Protein AF-U3TU18-F1 (afdb_monomer_lite)

Secondary structure (DSSP, 8-state):
-------STT---------EEEEETTEEEEE-TTSEEEEEE--TTSSEEEEEEEE-SSS---EEEEEETTT--S--SSS-HHHHEEETTEEP----TTSEEETTEEEE--HHHHHHHHHHHTT-S-EEE--

Foldseek 3Di:
DDDPPDPPPPPPPPPQDQWDWDDDVQWIWTAHPQQKIWIWGHDPVQAKIWIWIFHPDPPTQIKIKIFGGDDDPDDDPDWAPCAWKDFQNHDDHAPLVQWDGDRGMIMHRDPVSVVSVCVVHVPTDDIGTDD

pLDDT: mean 81.97, std 13.45, range [40.75, 97.31]

Structure (mmCIF, N/CA/C/O backbone):
data_AF-U3TU18-F1
#
_entry.id   AF-U3TU18-F1
#
loop_
_atom_site.group_PDB
_atom_site.id
_atom_site.type_symbol
_atom_site.label_atom_id
_atom_site.label_alt_id
_atom_site.label_comp_id
_atom_site.label_asym_id
_atom_site.label_entity_id
_atom_site.label_seq_id
_atom_site.pdbx_PDB_ins_code
_atom_site.Cartn_x
_atom_site.Cartn_y
_atom_site.Cartn_z
_atom_site.occupancy
_atom_site.B_iso_or_equiv
_atom_site.auth_seq_id
_atom_site.auth_comp_id
_atom_site.auth_asym_id
_atom_site.auth_atom_id
_atom_site.pdbx_PDB_model_num
ATOM 1 N N . MET A 1 1 ? 24.367 35.680 -52.261 1.00 40.75 1 MET A N 1
ATOM 2 C CA . MET A 1 1 ? 23.270 34.736 -51.958 1.00 40.75 1 MET A CA 1
ATOM 3 C C . MET A 1 1 ? 23.728 33.891 -50.780 1.00 40.75 1 MET A C 1
ATOM 5 O O . MET A 1 1 ? 24.573 33.027 -50.958 1.00 40.75 1 MET A O 1
ATOM 9 N N . LYS A 1 2 ? 23.340 34.273 -49.558 1.00 48.88 2 LYS A N 1
ATOM 10 C CA . LYS A 1 2 ? 23.881 33.720 -48.306 1.00 48.88 2 LYS A CA 1
ATOM 11 C C . LYS A 1 2 ? 22.812 32.825 -47.679 1.00 48.88 2 LYS A C 1
ATOM 13 O O . LYS A 1 2 ? 21.658 33.226 -47.591 1.00 48.88 2 LYS A O 1
ATOM 18 N N . SER A 1 3 ? 23.235 31.609 -47.360 1.00 56.09 3 SER A N 1
ATOM 19 C CA . SER A 1 3 ? 22.453 30.458 -46.913 1.00 56.09 3 SER A CA 1
ATOM 20 C C . SER A 1 3 ? 21.362 30.798 -45.885 1.00 56.09 3 SER A C 1
ATOM 22 O O . SER A 1 3 ? 21.662 31.235 -44.778 1.00 56.09 3 SER A O 1
ATOM 24 N N . LEU A 1 4 ? 20.105 30.554 -46.263 1.00 60.34 4 LEU A N 1
ATOM 25 C CA . LEU A 1 4 ? 18.915 30.517 -45.406 1.00 60.34 4 LEU A CA 1
ATOM 26 C C . LEU A 1 4 ? 18.418 29.062 -45.350 1.00 60.34 4 LEU A C 1
ATOM 28 O O . LEU A 1 4 ? 17.323 28.748 -45.798 1.00 60.34 4 LEU A O 1
ATOM 32 N N . LEU A 1 5 ? 19.257 28.135 -44.886 1.00 61.69 5 LEU A N 1
ATOM 33 C CA . LEU A 1 5 ? 18.904 26.712 -44.776 1.00 61.69 5 LEU A CA 1
ATOM 34 C C . LEU A 1 5 ? 19.478 26.106 -43.488 1.00 61.69 5 LEU A C 1
ATOM 36 O O . LEU A 1 5 ? 20.304 25.203 -43.529 1.00 61.69 5 LEU A O 1
ATOM 40 N N . LEU A 1 6 ? 19.060 26.616 -42.328 1.00 60.78 6 LEU A N 1
ATOM 41 C CA . LEU A 1 6 ? 19.384 26.022 -41.019 1.00 60.78 6 LEU A CA 1
ATOM 42 C C . LEU A 1 6 ? 18.174 25.996 -40.067 1.00 60.78 6 LEU A C 1
ATOM 44 O O . LEU A 1 6 ? 18.339 26.100 -38.857 1.00 60.78 6 LEU A O 1
ATOM 48 N N . LEU A 1 7 ? 16.950 25.857 -40.593 1.00 61.12 7 LEU A N 1
ATOM 49 C CA . LEU A 1 7 ? 15.737 25.830 -39.764 1.00 61.12 7 LEU A CA 1
ATOM 50 C C . LEU A 1 7 ? 14.853 24.560 -39.768 1.00 61.12 7 LEU A C 1
ATOM 52 O O . LEU A 1 7 ? 13.802 24.640 -39.139 1.00 61.12 7 LEU A O 1
ATOM 56 N N . PRO A 1 8 ? 15.183 23.386 -40.362 1.00 57.03 8 PRO A N 1
ATOM 57 C CA . PRO A 1 8 ? 14.280 22.238 -40.235 1.00 57.03 8 PRO A CA 1
ATOM 58 C C . PRO A 1 8 ? 14.575 21.332 -39.024 1.00 57.03 8 PRO A C 1
ATOM 60 O O . PRO A 1 8 ? 13.822 20.398 -38.784 1.00 57.03 8 PRO A O 1
ATOM 63 N N . PHE A 1 9 ? 15.629 21.576 -38.235 1.00 57.88 9 PHE A N 1
ATOM 64 C CA . PHE A 1 9 ? 16.042 20.648 -37.164 1.00 57.88 9 PHE A CA 1
ATOM 65 C C . PHE A 1 9 ? 15.351 20.839 -35.799 1.00 57.88 9 PHE A C 1
ATOM 67 O O . PHE A 1 9 ? 15.673 20.120 -34.859 1.00 57.88 9 PHE A O 1
ATOM 74 N N . LEU A 1 10 ? 14.400 21.771 -35.665 1.00 59.69 10 LEU A N 1
ATOM 75 C CA . LEU A 1 10 ? 13.772 22.089 -34.370 1.00 59.69 10 LEU A CA 1
ATOM 76 C C . LEU A 1 10 ? 12.426 21.393 -34.103 1.00 59.69 10 LEU A C 1
ATOM 78 O O . LEU A 1 10 ? 11.829 21.619 -33.056 1.00 59.69 10 LEU A O 1
ATOM 82 N N . LEU A 1 11 ? 11.956 20.512 -34.988 1.00 61.72 11 LEU A N 1
ATOM 83 C CA . LEU A 1 11 ? 10.728 19.737 -34.771 1.00 61.72 11 LEU A CA 1
ATOM 84 C C . LEU A 1 11 ? 11.054 18.314 -34.301 1.00 61.72 11 LEU A C 1
ATOM 86 O O . LEU A 1 11 ? 10.686 17.329 -34.936 1.00 61.72 11 LEU A O 1
ATOM 90 N N . ILE A 1 12 ? 11.751 18.195 -33.169 1.00 64.44 12 ILE A N 1
ATOM 91 C CA . ILE A 1 12 ? 11.739 16.940 -32.412 1.00 64.44 12 ILE A CA 1
ATOM 92 C C . ILE A 1 12 ? 10.392 16.912 -31.692 1.00 64.44 12 ILE A C 1
ATOM 94 O O . ILE A 1 12 ? 10.218 17.553 -30.659 1.00 64.44 12 ILE A O 1
ATOM 98 N N . ALA A 1 13 ? 9.411 16.227 -32.278 1.00 63.62 13 ALA A N 1
ATOM 99 C CA . ALA A 1 13 ? 8.142 15.971 -31.618 1.00 63.62 13 ALA A CA 1
ATOM 100 C C . ALA A 1 13 ? 8.410 15.120 -30.368 1.00 63.62 13 ALA A C 1
ATOM 102 O O . ALA A 1 13 ? 8.733 13.935 -30.462 1.00 63.62 13 ALA A O 1
ATOM 103 N N . SER A 1 14 ? 8.306 15.725 -29.189 1.00 62.09 14 SER A N 1
ATOM 104 C CA . SER A 1 14 ? 8.261 15.012 -27.919 1.00 62.09 14 SER A CA 1
ATOM 105 C C . SER A 1 14 ? 6.936 14.255 -27.851 1.00 62.09 14 SER A C 1
ATOM 107 O O . SER A 1 14 ? 5.916 14.786 -27.418 1.00 62.09 14 SER A O 1
ATOM 109 N N . VAL A 1 15 ? 6.935 13.007 -28.322 1.00 61.25 15 VAL A N 1
ATOM 110 C CA . VAL A 1 15 ? 5.799 12.099 -28.149 1.00 61.25 15 VAL A CA 1
ATOM 111 C C . VAL A 1 15 ? 5.732 11.746 -26.666 1.00 61.25 15 VAL A C 1
ATOM 113 O O . VAL A 1 15 ? 6.462 10.880 -26.184 1.00 61.25 15 VAL A O 1
ATOM 116 N N . GLN A 1 16 ? 4.899 12.462 -25.913 1.00 61.50 16 GLN A N 1
ATOM 117 C CA . GLN A 1 16 ? 4.560 12.052 -24.559 1.00 61.50 16 GLN A CA 1
ATOM 118 C C . GLN A 1 16 ? 3.630 10.847 -24.672 1.00 61.50 16 GLN A C 1
ATOM 120 O O . GLN A 1 16 ? 2.493 10.972 -25.118 1.00 61.50 16 GLN A O 1
ATOM 125 N N . ALA A 1 17 ? 4.133 9.666 -24.316 1.00 61.12 17 ALA A N 1
ATOM 126 C CA . ALA A 1 17 ? 3.271 8.515 -24.114 1.00 61.12 17 ALA A CA 1
ATOM 127 C C . ALA A 1 17 ? 2.391 8.807 -22.893 1.00 61.12 17 ALA A C 1
ATOM 129 O O . ALA A 1 17 ? 2.903 8.957 -21.781 1.00 61.12 17 ALA A O 1
ATOM 130 N N . GLU A 1 18 ? 1.084 8.930 -23.110 1.00 65.56 18 GLU A N 1
ATOM 131 C CA . GLU A 1 18 ? 0.120 8.998 -22.017 1.00 65.56 18 GLU A CA 1
ATOM 132 C C . GLU A 1 18 ? 0.204 7.677 -21.234 1.00 65.56 18 GLU A C 1
ATOM 134 O O . GLU A 1 18 ? 0.255 6.606 -21.854 1.00 65.56 18 GLU A O 1
ATOM 139 N N . PRO A 1 19 ? 0.334 7.716 -19.896 1.00 71.69 19 PRO A N 1
ATOM 140 C CA . PRO A 1 19 ? 0.480 6.496 -19.122 1.00 71.69 19 PRO A CA 1
ATOM 141 C C . PRO A 1 19 ? -0.748 5.608 -19.329 1.00 71.69 19 PRO A C 1
ATOM 143 O O . PRO A 1 19 ? -1.884 6.081 -19.323 1.00 71.69 19 PRO A O 1
ATOM 146 N N . LEU A 1 20 ? -0.523 4.304 -19.507 1.00 83.62 20 LEU A N 1
ATOM 147 C CA . LEU A 1 20 ? -1.627 3.364 -19.635 1.00 83.62 20 LEU A CA 1
ATOM 148 C C . LEU A 1 20 ? -2.319 3.268 -18.278 1.00 83.62 20 LEU A C 1
ATOM 150 O O . LEU A 1 20 ? -1.733 2.776 -17.312 1.00 83.62 20 LEU A O 1
ATOM 154 N N . GLN A 1 21 ? -3.558 3.743 -18.228 1.00 87.31 21 GLN A N 1
ATOM 155 C CA . GLN A 1 21 ? -4.369 3.788 -17.023 1.00 87.31 21 GLN A CA 1
ATOM 156 C C . GLN A 1 21 ? -5.567 2.852 -17.165 1.00 87.31 21 GLN A C 1
ATOM 158 O O . GLN A 1 21 ? -6.292 2.880 -18.163 1.00 87.31 21 GLN A O 1
ATOM 163 N N . LYS A 1 22 ? -5.789 2.008 -16.158 1.00 91.50 22 LYS A N 1
ATOM 164 C CA . LYS A 1 22 ? -6.911 1.071 -16.119 1.00 91.50 22 LYS A CA 1
ATOM 165 C C . LYS A 1 22 ? -7.492 1.003 -14.716 1.00 91.50 22 LYS A C 1
ATOM 167 O O . LYS A 1 22 ? -6.751 0.846 -13.752 1.00 91.50 22 LYS A O 1
ATOM 172 N N . SER A 1 23 ? -8.813 1.084 -14.617 1.00 92.25 23 SER A N 1
ATOM 173 C CA . SER A 1 23 ? -9.524 0.942 -13.346 1.00 92.25 23 SER A CA 1
ATOM 174 C C . SER A 1 23 ? -10.066 -0.475 -13.161 1.00 92.25 23 SER A C 1
ATOM 176 O O . SER A 1 23 ? -10.539 -1.090 -14.121 1.00 92.25 23 SER A O 1
ATOM 178 N N . PHE A 1 24 ? -10.024 -0.955 -11.922 1.00 89.56 24 PHE A N 1
ATOM 179 C CA . PHE A 1 24 ? -10.542 -2.239 -11.463 1.00 89.56 24 PHE A CA 1
ATOM 180 C C . PHE A 1 24 ? -11.273 -2.012 -10.142 1.00 89.56 24 PHE A C 1
ATOM 182 O O . PHE A 1 24 ? -10.620 -1.841 -9.121 1.00 89.56 24 PHE A O 1
ATOM 189 N N . SER A 1 25 ? -12.609 -2.005 -10.149 1.00 89.12 25 SER A N 1
ATOM 190 C CA . SER A 1 25 ? -13.393 -1.682 -8.946 1.00 89.12 25 SER A CA 1
ATOM 191 C C . SER A 1 25 ? -12.947 -0.330 -8.346 1.00 89.12 25 SER A C 1
ATOM 193 O O . SER A 1 25 ? -13.009 0.699 -9.019 1.00 89.12 25 SER A O 1
ATOM 195 N N . ASP A 1 26 ? -12.448 -0.358 -7.119 1.00 87.81 26 ASP A N 1
ATOM 196 C CA . ASP A 1 26 ? -11.907 0.707 -6.285 1.00 87.81 26 ASP A CA 1
ATOM 197 C C . ASP A 1 26 ? -10.407 0.954 -6.516 1.00 87.81 26 ASP A C 1
ATOM 199 O O . ASP A 1 26 ? -9.794 1.735 -5.799 1.00 87.81 26 ASP A O 1
ATOM 203 N N . TRP A 1 27 ? -9.798 0.339 -7.529 1.00 91.38 27 TRP A N 1
ATOM 204 C CA . TRP A 1 27 ? -8.379 0.483 -7.849 1.00 91.38 27 TRP A CA 1
ATOM 205 C C . TRP A 1 27 ? -8.153 1.124 -9.207 1.00 91.38 27 TRP A C 1
ATOM 207 O O . TRP A 1 27 ? -8.901 0.919 -10.162 1.00 91.38 27 TRP A O 1
ATOM 217 N N . GLN A 1 28 ? -7.041 1.837 -9.329 1.00 93.25 28 GLN A N 1
ATOM 218 C CA . GLN A 1 28 ? -6.476 2.232 -10.611 1.00 93.25 28 GLN A CA 1
ATOM 219 C C . GLN A 1 28 ? -5.030 1.834 -10.702 1.00 93.25 28 GLN A C 1
ATOM 221 O O . GLN A 1 28 ? -4.229 2.077 -9.803 1.00 93.25 28 GLN A O 1
ATOM 226 N N . ILE A 1 29 ? -4.724 1.250 -11.845 1.00 93.69 29 ILE A N 1
ATOM 227 C CA . ILE A 1 29 ? -3.395 0.859 -12.243 1.00 93.69 29 ILE A CA 1
ATOM 228 C C . ILE A 1 29 ? -2.939 1.848 -13.302 1.00 93.69 29 ILE A C 1
ATOM 230 O O . ILE A 1 29 ? -3.608 2.015 -14.322 1.00 93.69 29 ILE A O 1
ATOM 234 N N . THR A 1 30 ? -1.798 2.476 -13.059 1.00 92.50 30 THR A N 1
ATOM 235 C CA . THR A 1 30 ? -1.153 3.402 -13.985 1.00 92.50 30 THR A CA 1
ATOM 236 C C . THR A 1 30 ? 0.263 2.914 -14.237 1.00 92.50 30 THR A C 1
ATOM 238 O O . THR A 1 30 ? 1.045 2.775 -13.297 1.00 92.50 30 THR A O 1
ATOM 241 N N . CYS A 1 31 ? 0.600 2.662 -15.499 1.00 90.88 31 CYS A N 1
ATOM 242 C CA . CYS A 1 31 ? 1.937 2.249 -15.915 1.00 90.88 31 CYS A CA 1
ATOM 243 C C . CYS A 1 31 ? 2.537 3.263 -16.888 1.00 90.88 31 CYS A C 1
ATOM 245 O O . CYS A 1 31 ? 1.860 3.736 -17.803 1.00 90.88 31 CYS A O 1
ATOM 247 N N . ASN A 1 32 ? 3.819 3.580 -16.716 1.00 87.12 32 ASN A N 1
ATOM 248 C CA . ASN A 1 32 ? 4.559 4.434 -17.641 1.00 87.12 32 ASN A CA 1
ATOM 249 C C . ASN A 1 32 ? 5.457 3.618 -18.590 1.00 87.12 32 ASN A C 1
ATOM 251 O O . ASN A 1 32 ? 5.639 2.408 -18.449 1.00 87.12 32 ASN A O 1
ATOM 255 N N . ASN A 1 33 ? 6.060 4.306 -19.557 1.00 81.50 33 ASN A N 1
ATOM 256 C CA . ASN A 1 33 ? 6.998 3.726 -20.522 1.00 81.50 33 ASN A CA 1
ATOM 257 C C . ASN A 1 33 ? 8.396 3.425 -19.941 1.00 81.50 33 ASN A C 1
ATOM 259 O O . ASN A 1 33 ? 9.219 2.833 -20.632 1.00 81.50 33 ASN A O 1
ATOM 263 N N . ALA A 1 34 ? 8.664 3.797 -18.686 1.00 80.88 34 ALA A N 1
ATOM 264 C CA . ALA A 1 34 ? 9.869 3.426 -17.938 1.00 80.88 34 ALA A CA 1
ATOM 265 C C . ALA A 1 34 ? 9.673 2.127 -17.133 1.00 80.88 34 ALA A C 1
ATOM 267 O O . ALA A 1 34 ? 10.393 1.867 -16.168 1.00 80.88 34 ALA A O 1
ATOM 268 N N . ALA A 1 35 ? 8.675 1.332 -17.527 1.00 83.56 35 ALA A N 1
ATOM 269 C CA . ALA A 1 35 ? 8.307 0.069 -16.912 1.00 83.56 35 ALA A CA 1
ATOM 270 C C . ALA A 1 35 ? 8.004 0.189 -15.408 1.00 83.56 35 ALA A C 1
ATOM 272 O O . ALA A 1 35 ? 8.250 -0.732 -14.640 1.00 83.56 35 ALA A O 1
ATOM 273 N N . PHE A 1 36 ? 7.470 1.327 -14.972 1.00 89.06 36 PHE A N 1
ATOM 274 C CA . PHE A 1 36 ? 7.010 1.536 -13.606 1.00 89.06 36 PHE A CA 1
ATOM 275 C C . PHE A 1 36 ? 5.487 1.521 -13.574 1.00 89.06 36 PHE A C 1
ATOM 277 O O . PHE A 1 36 ? 4.844 2.243 -14.338 1.00 89.06 36 PHE A O 1
ATOM 284 N N . CYS A 1 37 ? 4.926 0.710 -12.682 1.00 91.88 37 CYS A N 1
ATOM 285 C CA . CYS A 1 37 ? 3.490 0.587 -12.482 1.00 91.88 37 CYS A CA 1
ATOM 286 C C . CYS A 1 37 ? 3.119 0.918 -11.039 1.00 91.88 37 CYS A C 1
ATOM 288 O O . CYS A 1 37 ? 3.836 0.563 -10.102 1.00 91.88 37 CYS A O 1
ATOM 290 N N . VAL A 1 38 ? 1.968 1.563 -10.872 1.00 93.50 38 VAL A N 1
ATOM 291 C CA . VAL A 1 38 ? 1.365 1.885 -9.578 1.00 93.50 38 VAL A CA 1
ATOM 292 C C . VAL A 1 38 ? -0.081 1.423 -9.591 1.00 93.50 38 VAL A C 1
ATOM 294 O O . VAL A 1 38 ? -0.844 1.862 -10.444 1.00 93.50 38 VAL A O 1
ATOM 297 N N . ALA A 1 39 ? -0.459 0.580 -8.639 1.00 94.31 39 ALA A N 1
ATOM 298 C CA . ALA A 1 39 ? -1.838 0.318 -8.268 1.00 94.31 39 ALA A CA 1
ATOM 299 C C . ALA A 1 39 ? -2.185 1.176 -7.045 1.00 94.31 39 ALA A C 1
ATOM 301 O O . ALA A 1 39 ? -1.516 1.096 -6.016 1.00 94.31 39 ALA A O 1
ATOM 302 N N . ARG A 1 40 ? -3.208 2.020 -7.156 1.00 92.94 40 ARG A N 1
ATOM 303 C CA . ARG A 1 40 ? -3.681 2.896 -6.080 1.00 92.94 40 ARG A CA 1
ATOM 304 C C . ARG A 1 40 ? -5.169 2.668 -5.848 1.00 92.94 40 ARG A C 1
ATOM 306 O O . ARG A 1 40 ? -5.923 2.665 -6.819 1.00 92.94 40 ARG A O 1
ATOM 313 N N . SER A 1 41 ? -5.576 2.507 -4.592 1.00 90.31 41 SER A N 1
ATOM 314 C CA . SER A 1 41 ? -6.992 2.429 -4.234 1.00 90.31 41 SER A CA 1
ATOM 315 C C . SER A 1 41 ? -7.634 3.822 -4.136 1.00 90.31 41 SER A C 1
ATOM 317 O O . SER A 1 41 ? -6.970 4.818 -3.826 1.00 90.31 41 SER A O 1
ATOM 319 N N . PHE A 1 42 ? -8.937 3.893 -4.395 1.00 81.94 42 PHE A N 1
ATOM 320 C CA . PHE A 1 42 ? -9.801 5.048 -4.176 1.00 81.94 42 PHE A CA 1
ATOM 321 C C . PHE A 1 42 ? -10.917 4.637 -3.219 1.00 81.94 42 PHE A C 1
ATOM 323 O O . PHE A 1 42 ? -11.918 4.063 -3.653 1.00 81.94 42 PHE A O 1
ATOM 330 N N . PRO A 1 43 ? -10.760 4.893 -1.914 1.00 70.94 43 PRO A N 1
ATOM 331 C CA . PRO A 1 43 ? -11.805 4.570 -0.956 1.00 70.94 43 PRO A CA 1
ATOM 332 C C . PRO A 1 43 ? -13.071 5.381 -1.268 1.00 70.94 43 PRO A C 1
ATOM 334 O O . PRO A 1 43 ? -12.985 6.575 -1.558 1.00 70.94 43 PRO A O 1
ATOM 337 N N . SER A 1 44 ? -14.246 4.755 -1.154 1.00 65.50 44 SER A N 1
ATOM 338 C CA . SER A 1 44 ? -15.548 5.435 -1.263 1.00 65.50 44 SER A CA 1
ATOM 339 C C . SER A 1 44 ? -15.712 6.541 -0.218 1.00 65.50 44 SER A C 1
ATOM 341 O O . SER A 1 44 ? -16.282 7.588 -0.513 1.00 65.50 44 SER A O 1
ATOM 343 N N . ASP A 1 45 ? -15.154 6.321 0.978 1.00 67.44 45 ASP A N 1
ATOM 344 C CA . ASP A 1 45 ? -15.396 7.139 2.171 1.00 67.44 45 ASP A CA 1
ATOM 345 C C . ASP A 1 45 ? -14.107 7.759 2.752 1.00 67.44 45 ASP A C 1
ATOM 347 O O . ASP A 1 45 ? -14.012 8.005 3.948 1.00 67.44 45 ASP A O 1
ATOM 351 N N . ASN A 1 46 ? -13.093 8.019 1.913 1.00 58.88 46 ASN A N 1
ATOM 352 C CA . ASN A 1 46 ? -11.889 8.812 2.242 1.00 58.88 46 ASN A CA 1
ATOM 353 C C . ASN A 1 46 ? -11.001 8.354 3.423 1.00 58.88 46 ASN A C 1
ATOM 355 O O . ASN A 1 46 ? -10.145 9.120 3.864 1.00 58.88 46 ASN A O 1
ATOM 359 N N . ASN A 1 47 ? -11.116 7.118 3.908 1.00 76.25 47 ASN A N 1
ATOM 360 C CA . ASN A 1 47 ? -10.388 6.713 5.117 1.00 76.25 47 ASN A CA 1
ATOM 361 C C . ASN A 1 47 ? -8.930 6.307 4.856 1.00 76.25 47 ASN A C 1
ATOM 363 O O . ASN A 1 47 ? -8.013 6.850 5.472 1.00 76.25 47 ASN A O 1
ATOM 367 N N . LEU A 1 48 ? -8.699 5.365 3.938 1.00 86.25 48 LEU A N 1
ATOM 368 C CA . LEU A 1 48 ? -7.374 4.797 3.686 1.00 86.25 48 LEU A CA 1
ATOM 369 C C . LEU A 1 48 ? -7.097 4.670 2.197 1.00 86.25 48 LEU A C 1
ATOM 371 O O . LEU A 1 48 ? -7.930 4.176 1.441 1.00 86.25 48 LEU A O 1
ATOM 375 N N . VAL A 1 49 ? -5.898 5.071 1.791 1.00 89.56 49 VAL A N 1
ATOM 376 C CA . VAL A 1 49 ? -5.408 4.848 0.435 1.00 89.56 49 VAL A CA 1
ATOM 377 C C . VAL A 1 49 ? -4.229 3.897 0.480 1.00 89.56 49 VAL A C 1
ATOM 379 O O . VAL A 1 49 ? -3.201 4.196 1.084 1.00 89.56 49 VAL A O 1
ATOM 382 N N . MET A 1 50 ? -4.359 2.773 -0.216 1.00 92.00 50 MET A N 1
ATOM 383 C CA . MET A 1 50 ? -3.262 1.849 -0.442 1.00 92.00 50 MET A CA 1
ATOM 384 C C . MET A 1 50 ? -2.618 2.148 -1.793 1.00 92.00 50 MET A C 1
ATOM 386 O O . MET A 1 50 ? -3.291 2.415 -2.788 1.00 92.00 50 MET A O 1
ATOM 390 N N . THR A 1 51 ? -1.292 2.148 -1.827 1.00 94.56 51 THR A N 1
ATOM 391 C CA . THR A 1 51 ? -0.491 2.289 -3.040 1.00 94.56 51 THR A CA 1
ATOM 392 C C . THR A 1 51 ? 0.505 1.141 -3.094 1.00 94.56 51 THR A C 1
ATOM 394 O O . THR A 1 51 ? 1.336 1.013 -2.201 1.00 94.56 51 THR A O 1
ATOM 397 N N . ILE A 1 52 ? 0.440 0.337 -4.147 1.00 95.19 52 ILE A N 1
ATOM 398 C CA . ILE A 1 52 ? 1.415 -0.705 -4.459 1.00 95.19 52 ILE A CA 1
ATOM 399 C C . ILE A 1 52 ? 2.117 -0.267 -5.736 1.00 95.19 52 ILE A C 1
ATOM 401 O O . ILE A 1 52 ? 1.464 -0.041 -6.753 1.00 95.19 52 ILE A O 1
ATOM 405 N N . SER A 1 53 ? 3.433 -0.115 -5.709 1.00 94.38 53 SER A N 1
ATOM 406 C CA . SER A 1 53 ? 4.201 0.207 -6.907 1.00 94.38 53 SER A CA 1
ATOM 407 C C . SER A 1 53 ? 5.358 -0.745 -7.111 1.00 94.38 53 SER A C 1
ATOM 409 O O . SER A 1 53 ? 5.856 -1.370 -6.176 1.00 94.38 53 SER A O 1
ATOM 411 N N . ARG A 1 54 ? 5.756 -0.881 -8.374 1.00 92.06 54 ARG A N 1
ATOM 412 C CA . ARG A 1 54 ? 6.837 -1.766 -8.785 1.00 92.06 54 ARG A CA 1
ATOM 413 C C . ARG A 1 54 ? 7.515 -1.227 -10.036 1.00 92.06 54 ARG A C 1
ATOM 415 O O . ARG A 1 54 ? 6.848 -0.766 -10.964 1.00 92.06 54 ARG A O 1
ATOM 422 N N . HIS A 1 55 ? 8.838 -1.334 -10.071 1.00 89.00 55 HIS A N 1
ATOM 423 C CA . HIS A 1 55 ? 9.624 -1.178 -11.292 1.00 89.00 55 HIS A CA 1
ATOM 424 C C . HIS A 1 55 ? 9.808 -2.544 -11.957 1.00 89.00 55 HIS A C 1
ATOM 426 O O . HIS A 1 55 ? 10.154 -3.516 -11.292 1.00 89.00 55 HIS A O 1
ATOM 432 N N . ALA A 1 56 ? 9.623 -2.630 -13.269 1.00 75.25 56 ALA A N 1
ATOM 433 C CA . ALA A 1 56 ? 9.996 -3.810 -14.029 1.00 75.25 56 ALA A CA 1
ATOM 434 C C . ALA A 1 56 ? 11.512 -3.820 -14.279 1.00 75.25 56 ALA A C 1
ATOM 436 O O . ALA A 1 56 ? 12.135 -2.779 -14.500 1.00 75.25 56 ALA A O 1
ATOM 437 N N . GLY A 1 57 ? 12.097 -5.017 -14.294 1.00 71.62 57 GLY A N 1
ATOM 438 C CA . GLY A 1 57 ? 13.516 -5.237 -14.573 1.00 71.62 57 GLY A CA 1
ATOM 439 C C . GLY A 1 57 ? 14.334 -5.619 -13.338 1.00 71.62 57 GL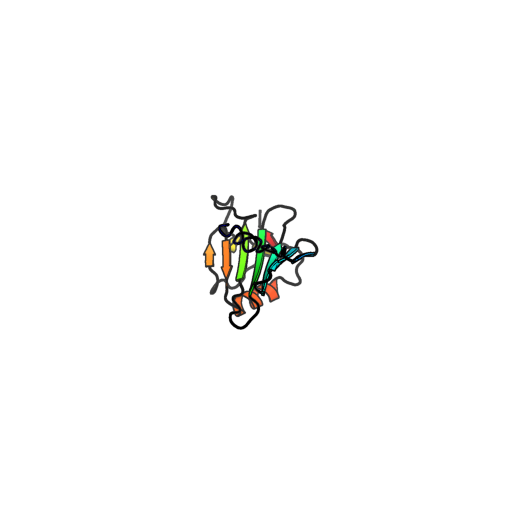Y A C 1
ATOM 440 O O . GLY A 1 57 ? 13.799 -5.943 -12.285 1.00 71.62 57 GLY A O 1
ATOM 441 N N . VAL A 1 58 ? 15.661 -5.605 -13.490 1.00 68.62 58 VAL A N 1
ATOM 442 C CA . VAL A 1 58 ? 16.634 -6.091 -12.485 1.00 68.62 58 VAL A CA 1
ATOM 443 C C . VAL A 1 58 ? 16.716 -5.241 -11.213 1.00 68.62 58 VAL A C 1
ATOM 445 O O . VAL A 1 58 ? 17.210 -5.714 -10.197 1.00 68.62 58 VAL A O 1
ATOM 448 N N . ASN A 1 59 ? 16.214 -4.005 -11.254 1.00 71.19 59 ASN A N 1
ATOM 449 C CA . ASN A 1 59 ? 16.124 -3.105 -10.104 1.00 71.19 59 ASN A CA 1
ATOM 450 C C . ASN A 1 59 ? 14.680 -3.032 -9.607 1.00 71.19 59 ASN A C 1
ATOM 452 O O . ASN A 1 59 ? 14.107 -1.945 -9.507 1.00 71.19 59 ASN A O 1
ATOM 456 N N . ASP A 1 60 ? 14.095 -4.197 -9.348 1.00 77.81 60 ASP A N 1
ATOM 457 C CA . ASP A 1 60 ? 12.774 -4.293 -8.751 1.00 77.81 60 ASP A CA 1
ATOM 458 C C . ASP A 1 60 ? 12.798 -3.621 -7.374 1.00 77.81 60 ASP A C 1
ATOM 460 O O . ASP A 1 60 ? 13.501 -4.041 -6.454 1.00 77.81 60 ASP A O 1
ATOM 464 N N . ARG A 1 61 ? 12.095 -2.497 -7.272 1.00 86.31 61 ARG A N 1
ATOM 465 C CA . ARG A 1 61 ? 11.962 -1.704 -6.050 1.00 86.31 61 ARG A CA 1
ATOM 466 C C . ARG A 1 61 ? 10.479 -1.627 -5.742 1.00 86.31 61 ARG A C 1
ATOM 468 O O . ARG A 1 61 ? 9.847 -0.636 -6.117 1.00 86.31 61 ARG A O 1
ATOM 475 N N . PRO A 1 62 ? 9.905 -2.689 -5.159 1.00 94.12 62 PRO A N 1
ATOM 476 C CA . PRO A 1 62 ? 8.515 -2.658 -4.781 1.00 94.12 62 PRO A CA 1
ATOM 477 C C . PRO A 1 62 ? 8.335 -1.683 -3.623 1.00 94.12 62 PRO A C 1
ATOM 479 O O . PRO A 1 62 ? 9.232 -1.476 -2.803 1.00 94.12 62 PRO A O 1
ATOM 482 N N . LEU A 1 63 ? 7.163 -1.078 -3.569 1.00 96.00 63 LEU A N 1
ATOM 483 C CA . LEU A 1 63 ? 6.734 -0.248 -2.460 1.00 96.00 63 LEU A CA 1
ATOM 484 C C . LEU A 1 63 ? 5.276 -0.576 -2.185 1.00 96.00 63 LEU A C 1
ATOM 486 O O . LEU A 1 63 ? 4.447 -0.508 -3.090 1.00 96.00 63 LEU A O 1
ATOM 490 N N . LEU A 1 64 ? 4.969 -0.877 -0.931 1.00 96.44 64 LEU A N 1
ATOM 491 C CA . LEU A 1 64 ? 3.608 -0.859 -0.421 1.00 96.44 64 LEU A CA 1
ATOM 492 C C . LEU A 1 64 ? 3.498 0.304 0.557 1.00 96.44 64 LEU A C 1
ATOM 494 O O . LEU A 1 64 ? 4.334 0.457 1.447 1.00 96.44 64 LEU A O 1
ATOM 498 N N . ARG A 1 65 ? 2.476 1.135 0.366 1.00 94.94 65 ARG A N 1
ATOM 499 C CA . ARG A 1 65 ? 2.156 2.276 1.218 1.00 94.94 65 ARG A CA 1
ATOM 500 C C . ARG A 1 65 ? 0.677 2.288 1.578 1.00 94.94 65 ARG A C 1
ATOM 502 O O . ARG A 1 65 ? -0.159 2.031 0.716 1.00 94.94 65 ARG A O 1
ATOM 509 N N . ILE A 1 66 ? 0.372 2.645 2.819 1.00 92.38 66 ILE A N 1
ATOM 510 C CA . ILE A 1 66 ? -0.978 2.894 3.323 1.00 92.38 66 ILE A CA 1
ATOM 511 C C . ILE A 1 66 ? -0.978 4.281 3.957 1.00 92.38 66 ILE A C 1
ATOM 513 O O . ILE A 1 66 ? -0.221 4.537 4.894 1.00 92.38 66 ILE A O 1
ATOM 517 N N . ASP A 1 67 ? -1.819 5.165 3.436 1.00 88.69 67 ASP A N 1
ATOM 518 C CA . ASP A 1 67 ? -1.947 6.543 3.895 1.00 88.69 67 ASP A CA 1
ATOM 519 C C . ASP A 1 67 ? -3.355 6.794 4.438 1.00 88.69 67 ASP A C 1
ATOM 521 O O . ASP A 1 67 ? -4.338 6.265 3.912 1.00 88.69 67 ASP A O 1
ATOM 525 N N . TYR A 1 68 ? -3.460 7.656 5.449 1.00 83.94 68 TYR A N 1
ATOM 526 C CA . TYR A 1 68 ? -4.738 8.259 5.819 1.00 83.94 68 TYR A CA 1
ATOM 527 C C . TYR A 1 68 ? -5.171 9.257 4.734 1.00 83.94 68 TYR A C 1
ATOM 529 O O . TYR A 1 68 ? -4.503 10.272 4.505 1.00 83.94 68 TYR A O 1
ATOM 537 N N . GLY A 1 69 ? -6.283 8.970 4.053 1.00 74.94 69 GLY A N 1
ATOM 538 C CA . GLY A 1 69 ? -6.761 9.757 2.914 1.00 74.94 69 GLY A CA 1
ATOM 539 C C . GLY A 1 69 ? -5.740 9.906 1.769 1.00 74.94 69 GLY A C 1
ATOM 540 O O . GLY A 1 69 ? -4.754 9.176 1.652 1.00 74.94 69 GLY A O 1
ATOM 541 N N . SER A 1 70 ? -5.966 10.874 0.876 1.00 63.91 70 SER A N 1
ATOM 542 C CA . SER A 1 70 ? -5.013 11.211 -0.187 1.00 63.91 70 SER A CA 1
ATOM 543 C C . SER A 1 70 ? -4.020 12.278 0.292 1.00 63.91 70 SER A C 1
ATOM 545 O O . SER A 1 70 ? -4.305 13.468 0.191 1.00 63.91 70 SER A O 1
ATOM 547 N N . ALA A 1 71 ? -2.847 11.854 0.772 1.00 58.25 71 ALA A N 1
ATOM 548 C CA . ALA A 1 71 ? -1.715 12.735 1.107 1.00 58.25 71 ALA A CA 1
ATOM 549 C C . ALA A 1 71 ? -1.962 13.734 2.262 1.00 58.25 71 ALA A C 1
ATOM 551 O O . ALA A 1 71 ? -1.488 14.870 2.219 1.00 58.25 71 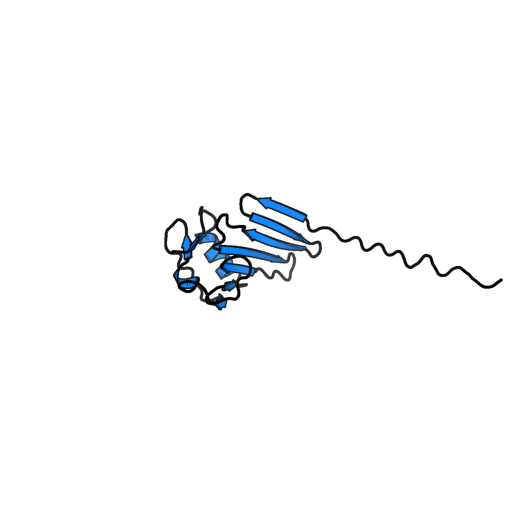ALA A O 1
ATOM 552 N N . TYR A 1 72 ? -2.693 13.322 3.302 1.00 58.03 72 TYR A N 1
ATOM 553 C CA . TYR A 1 72 ? -2.900 14.152 4.488 1.00 58.03 72 TYR A CA 1
ATOM 554 C C . TYR A 1 72 ? -1.605 14.298 5.306 1.00 58.03 72 TYR A C 1
ATOM 556 O O . TYR A 1 72 ? -0.988 13.302 5.671 1.00 58.03 72 TYR A O 1
ATOM 564 N N . SER A 1 73 ? -1.215 15.537 5.617 1.00 56.41 73 SER A N 1
ATOM 565 C CA . SER A 1 73 ? -0.015 15.879 6.405 1.00 56.41 73 SER A CA 1
ATOM 566 C C . SER A 1 73 ? -0.327 16.607 7.723 1.00 56.41 73 SER A C 1
ATOM 568 O O . SER A 1 73 ? 0.578 17.111 8.388 1.00 56.41 73 SER A O 1
ATOM 570 N N . GLY A 1 74 ? -1.607 16.701 8.101 1.00 62.69 74 GLY A N 1
ATOM 571 C CA . GLY A 1 74 ? -2.043 17.342 9.343 1.00 62.69 74 GLY A CA 1
ATOM 572 C C . GLY A 1 74 ? -2.037 16.399 10.552 1.00 62.69 74 GLY A C 1
ATOM 573 O O . GLY A 1 74 ? -1.731 15.212 10.449 1.00 62.69 74 GLY A O 1
ATOM 574 N N . ALA A 1 75 ? -2.421 16.918 11.721 1.00 59.28 75 ALA A N 1
ATOM 575 C CA . ALA A 1 75 ? -2.667 16.078 12.891 1.00 59.28 75 ALA A CA 1
ATOM 576 C C . ALA A 1 75 ? -3.848 15.137 12.609 1.00 59.28 75 ALA A C 1
ATOM 578 O O . ALA A 1 75 ? -4.901 15.588 12.149 1.00 59.28 75 ALA A O 1
ATOM 579 N N . LEU A 1 76 ? -3.677 13.837 12.849 1.00 64.88 76 LEU A N 1
ATOM 580 C CA . LEU A 1 76 ? -4.766 12.881 12.684 1.00 64.88 76 LEU A CA 1
ATOM 581 C C . LEU A 1 76 ? -5.855 13.121 13.735 1.00 64.88 76 LEU A C 1
ATOM 583 O O . LEU A 1 76 ? -5.535 13.208 14.924 1.00 64.88 76 LEU A O 1
ATOM 587 N N . PRO A 1 77 ? -7.135 13.170 13.340 1.00 62.28 77 PRO A N 1
ATOM 588 C CA . PRO A 1 77 ? -8.213 12.947 14.285 1.00 62.28 77 PRO A CA 1
ATOM 589 C C . PRO A 1 77 ? -8.200 11.461 14.678 1.00 62.28 77 PRO A C 1
ATOM 591 O O . PRO A 1 77 ? -8.502 10.597 13.861 1.00 62.28 77 PRO A O 1
ATOM 594 N N . GLY A 1 78 ? -7.812 11.157 15.918 1.00 68.56 78 GLY A N 1
ATOM 595 C CA . GLY A 1 78 ? -7.782 9.787 16.446 1.00 68.56 78 GLY A CA 1
ATOM 596 C C . GLY A 1 78 ? -6.375 9.218 16.645 1.00 68.56 78 GLY A C 1
ATOM 597 O O . GLY A 1 78 ? -5.385 9.948 16.676 1.00 68.56 78 GLY A O 1
ATOM 598 N N . ALA A 1 79 ? -6.287 7.903 16.857 1.00 76.12 79 ALA A N 1
ATOM 599 C CA . ALA A 1 79 ? -5.010 7.229 17.106 1.00 76.12 79 ALA A CA 1
ATOM 600 C C . ALA A 1 79 ? -4.281 6.856 15.794 1.00 76.12 79 ALA A C 1
ATOM 602 O O . ALA A 1 79 ? -4.863 6.866 14.708 1.00 76.12 79 ALA A O 1
ATOM 603 N N . ALA A 1 80 ? -2.990 6.537 15.904 1.00 85.62 80 ALA A N 1
ATOM 604 C CA . ALA A 1 80 ? -2.135 6.204 14.765 1.00 85.62 80 ALA A CA 1
ATOM 605 C C . ALA A 1 80 ? -2.693 5.039 13.927 1.00 85.62 80 ALA A C 1
ATOM 607 O O . ALA A 1 80 ? -3.312 4.121 14.467 1.00 85.62 80 ALA A O 1
ATOM 608 N N . LEU A 1 81 ? -2.402 5.033 12.619 1.00 87.50 81 LEU A N 1
ATOM 609 C CA . LEU A 1 81 ? -2.838 3.987 11.685 1.00 87.50 81 LEU A CA 1
ATOM 610 C C . LEU A 1 81 ? -2.534 2.581 12.207 1.00 87.50 81 LEU A C 1
ATOM 612 O O . LEU A 1 81 ? -3.420 1.729 12.244 1.00 87.50 81 LEU A O 1
ATOM 616 N N . LYS A 1 82 ? -1.307 2.366 12.696 1.00 88.69 82 LYS A N 1
ATOM 617 C CA . LYS A 1 82 ? -0.858 1.078 13.247 1.00 88.69 82 LYS A CA 1
ATOM 618 C C . LYS A 1 82 ? -1.783 0.511 14.335 1.00 88.69 82 LYS A C 1
ATOM 620 O O . LYS A 1 82 ? -1.823 -0.698 14.520 1.00 88.69 82 LYS A O 1
ATOM 625 N N . ASP A 1 83 ? -2.511 1.371 15.049 1.00 88.38 83 ASP A N 1
ATOM 626 C CA . ASP A 1 83 ? -3.339 0.995 16.193 1.00 88.38 83 ASP A CA 1
ATOM 627 C C . ASP A 1 83 ? -4.841 0.926 15.853 1.00 88.38 83 ASP A C 1
ATOM 629 O O . ASP A 1 83 ? -5.616 0.461 16.689 1.00 88.38 83 ASP A O 1
ATOM 633 N N . ASN A 1 84 ? -5.274 1.347 14.656 1.00 87.06 84 ASN A N 1
ATOM 634 C CA . ASN A 1 84 ? -6.701 1.483 14.316 1.00 87.06 84 ASN A CA 1
ATOM 635 C C . ASN A 1 84 ? -7.131 0.823 13.008 1.00 87.06 84 ASN A C 1
ATOM 637 O O . ASN A 1 84 ? -8.306 0.908 12.660 1.00 87.06 84 ASN A O 1
ATOM 641 N N . MET A 1 85 ? -6.231 0.173 12.274 1.00 88.44 85 MET A N 1
ATOM 642 C CA . MET A 1 85 ? -6.621 -0.524 11.049 1.00 88.44 85 MET A CA 1
ATOM 643 C C . MET A 1 85 ? -7.492 -1.745 11.348 1.00 88.44 85 MET A C 1
ATOM 645 O O . MET A 1 85 ? -7.187 -2.574 12.213 1.00 88.44 85 MET A O 1
ATOM 649 N N . LEU A 1 86 ? -8.570 -1.860 10.583 1.00 89.38 86 LEU A N 1
ATOM 650 C CA . LEU A 1 86 ? -9.476 -2.991 10.582 1.00 89.38 86 LEU A CA 1
ATOM 651 C C . LEU A 1 86 ? -9.513 -3.612 9.188 1.00 89.38 86 LEU A C 1
ATOM 653 O O . LEU A 1 86 ? -9.548 -2.900 8.188 1.00 89.38 86 LEU A O 1
ATOM 657 N N . LEU A 1 87 ? -9.572 -4.933 9.152 1.00 89.88 87 LEU A N 1
ATOM 658 C CA . LEU A 1 87 ? -9.800 -5.744 7.974 1.00 89.88 87 LEU A CA 1
ATOM 659 C C . LEU A 1 87 ? -11.115 -6.496 8.165 1.00 89.88 87 LEU A C 1
ATOM 661 O O . LEU A 1 87 ? -11.237 -7.272 9.115 1.00 89.88 87 LEU A O 1
ATOM 665 N N . ASP A 1 88 ? -12.121 -6.206 7.343 1.00 88.94 88 ASP A N 1
ATOM 666 C CA . ASP A 1 88 ? -13.476 -6.758 7.485 1.00 88.94 88 ASP A CA 1
ATOM 667 C C . ASP A 1 88 ? -14.002 -6.671 8.938 1.00 88.94 88 ASP A C 1
ATOM 669 O O . ASP A 1 88 ? -14.453 -7.651 9.533 1.00 88.94 88 ASP A O 1
ATOM 673 N N . GLN A 1 89 ? -13.908 -5.476 9.542 1.00 87.81 89 GLN A N 1
ATOM 674 C CA . GLN A 1 89 ? -14.282 -5.179 10.941 1.00 87.81 89 GLN A CA 1
ATOM 675 C C . GLN A 1 89 ? -13.412 -5.840 12.030 1.00 87.81 89 GLN A C 1
ATOM 677 O O . GLN A 1 89 ? -13.669 -5.649 13.219 1.00 87.81 89 GLN A O 1
ATOM 682 N N . ARG A 1 90 ? -12.365 -6.593 11.676 1.00 89.69 90 ARG A N 1
ATOM 683 C CA . ARG A 1 90 ? -11.440 -7.210 12.640 1.00 89.69 90 ARG A CA 1
ATOM 684 C C . ARG A 1 90 ? -10.150 -6.420 12.726 1.00 89.69 90 ARG A C 1
ATOM 686 O O . ARG A 1 90 ? -9.655 -5.935 11.721 1.00 89.69 90 ARG A O 1
ATOM 693 N N . ARG A 1 91 ? -9.570 -6.317 13.922 1.00 88.81 91 ARG A N 1
ATOM 694 C CA . ARG A 1 91 ? -8.290 -5.626 14.116 1.00 88.81 91 ARG A CA 1
ATOM 695 C C . ARG A 1 91 ? -7.199 -6.266 13.258 1.00 88.81 91 ARG A C 1
ATOM 697 O O . ARG A 1 91 ? -6.914 -7.451 13.418 1.00 88.81 91 ARG A O 1
ATOM 704 N N . LEU A 1 92 ? -6.586 -5.463 12.393 1.00 88.75 92 LEU A N 1
ATOM 705 C CA . LEU A 1 92 ? -5.413 -5.850 11.623 1.00 88.75 92 LEU A CA 1
ATOM 706 C C . LEU A 1 92 ? -4.170 -5.610 12.484 1.00 88.75 92 LEU A C 1
ATOM 708 O O . LEU A 1 92 ? -3.992 -4.521 13.026 1.00 88.75 92 LEU A O 1
ATOM 712 N N . ASN A 1 93 ? -3.322 -6.625 12.629 1.00 86.56 93 ASN A N 1
ATOM 713 C CA . ASN A 1 93 ? -2.080 -6.536 13.398 1.00 86.56 93 ASN A CA 1
ATOM 714 C C . ASN A 1 93 ? -0.918 -7.104 12.568 1.00 86.56 93 ASN A C 1
ATOM 716 O O . ASN A 1 93 ? -0.489 -8.232 12.818 1.00 86.56 93 ASN A O 1
ATOM 720 N N . PRO A 1 94 ? -0.465 -6.371 11.536 1.00 87.38 94 PRO A N 1
ATOM 721 C CA . PRO A 1 94 ? 0.602 -6.839 10.667 1.00 87.38 94 PRO A CA 1
ATOM 722 C C . PRO A 1 94 ? 1.946 -6.766 11.404 1.00 87.38 94 PRO A C 1
ATO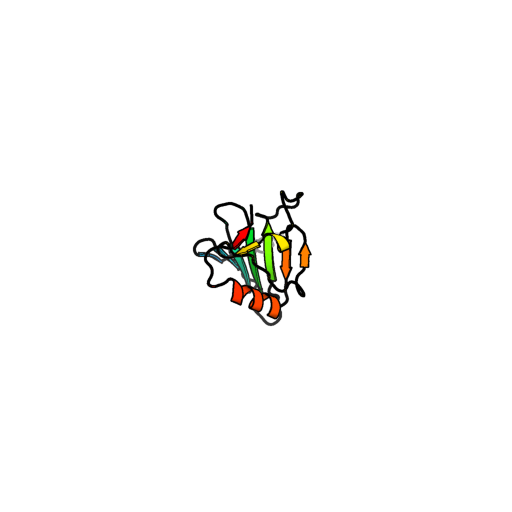M 724 O O . PRO A 1 94 ? 2.130 -5.924 12.287 1.00 87.38 94 PRO A O 1
ATOM 727 N N . ASP A 1 95 ? 2.910 -7.613 11.032 1.00 90.31 95 ASP A N 1
ATOM 728 C CA . ASP A 1 95 ? 4.284 -7.428 11.502 1.00 90.31 95 ASP A CA 1
ATOM 729 C C . ASP A 1 95 ? 4.884 -6.184 10.829 1.00 90.31 95 ASP A C 1
ATOM 731 O O . ASP A 1 95 ? 5.141 -6.147 9.624 1.00 90.31 95 ASP A O 1
ATOM 735 N N . LEU A 1 96 ? 5.089 -5.136 11.627 1.00 93.06 96 LEU A N 1
ATOM 736 C CA . LEU A 1 96 ? 5.606 -3.850 11.168 1.00 93.06 96 LEU A CA 1
ATOM 737 C C . LEU A 1 96 ? 7.131 -3.719 11.301 1.00 93.06 96 LEU A C 1
ATOM 739 O O . LEU A 1 96 ? 7.672 -2.633 11.101 1.00 93.06 96 LEU A O 1
ATOM 743 N N . LYS A 1 97 ? 7.861 -4.801 11.602 1.00 94.81 97 LYS A N 1
ATOM 744 C CA . LYS A 1 97 ? 9.319 -4.770 11.824 1.00 94.81 97 LYS A CA 1
ATOM 745 C C . LYS A 1 97 ? 10.120 -4.167 10.665 1.00 94.81 97 LYS A C 1
ATOM 747 O O . LYS A 1 97 ? 11.154 -3.541 10.891 1.00 94.81 97 LYS A O 1
ATOM 752 N N . HIS A 1 98 ? 9.661 -4.366 9.432 1.00 96.44 98 HIS A N 1
ATOM 753 C CA . HIS A 1 98 ? 10.312 -3.870 8.214 1.00 96.44 98 HIS A CA 1
ATOM 754 C C . HIS A 1 98 ? 9.578 -2.688 7.572 1.00 96.44 98 HIS A C 1
ATOM 756 O O . HIS A 1 98 ? 9.760 -2.415 6.383 1.00 96.44 98 HIS A O 1
ATOM 762 N N . TRP A 1 99 ? 8.748 -1.994 8.349 1.00 96.81 99 TRP A N 1
ATOM 763 C CA . TRP A 1 99 ? 7.960 -0.862 7.890 1.00 96.81 99 TRP A CA 1
ATOM 764 C C . TRP A 1 99 ? 8.494 0.446 8.467 1.00 96.81 99 TRP A C 1
ATOM 766 O O . TRP A 1 99 ? 8.904 0.528 9.624 1.00 96.81 99 TRP A O 1
ATOM 776 N N . THR A 1 100 ? 8.435 1.500 7.664 1.00 95.38 100 THR A N 1
ATOM 777 C CA . THR A 1 100 ? 8.398 2.867 8.166 1.00 95.38 100 THR A CA 1
ATOM 778 C C . THR A 1 100 ? 7.013 3.094 8.755 1.00 95.38 100 THR A C 1
ATOM 780 O O . THR A 1 100 ? 6.008 2.973 8.053 1.00 95.38 100 THR A O 1
ATOM 783 N N . VAL A 1 101 ? 6.970 3.382 10.055 1.00 93.12 101 VAL A N 1
ATOM 784 C CA . VAL A 1 101 ? 5.730 3.542 10.816 1.00 93.12 101 VAL A CA 1
ATOM 785 C C . VAL A 1 101 ? 5.633 4.973 11.315 1.00 93.12 101 VAL A C 1
ATOM 787 O O . VAL A 1 101 ? 6.316 5.367 12.258 1.00 93.12 101 VAL A O 1
ATOM 790 N N . GLU A 1 102 ? 4.745 5.736 10.696 1.00 89.81 102 GLU A N 1
ATOM 791 C CA . GLU A 1 102 ? 4.374 7.083 11.109 1.00 89.81 102 GLU A CA 1
ATOM 792 C C . GLU A 1 102 ? 2.891 7.108 11.500 1.00 89.81 102 GLU A C 1
ATOM 794 O O . GLU A 1 102 ? 2.129 6.213 11.123 1.00 89.81 102 GLU A O 1
ATOM 799 N N . PRO A 1 103 ? 2.427 8.122 12.254 1.00 87.12 103 PRO A N 1
ATOM 800 C CA . PRO A 1 103 ? 1.037 8.162 12.695 1.00 87.12 103 PRO A CA 1
ATOM 801 C C . PRO A 1 103 ? 0.019 8.032 11.554 1.00 87.12 103 PRO A C 1
ATOM 803 O O . PRO A 1 103 ? -0.975 7.337 11.734 1.00 87.12 103 PRO A O 1
ATOM 806 N N . HIS A 1 104 ? 0.281 8.656 10.400 1.00 85.44 104 HIS A N 1
ATOM 807 C CA . HIS A 1 104 ? -0.623 8.780 9.244 1.00 85.44 104 HIS A CA 1
ATOM 808 C C . HIS A 1 104 ? -0.168 8.007 8.004 1.00 85.44 104 HIS A C 1
ATOM 810 O O . HIS A 1 104 ? -0.802 8.107 6.952 1.00 85.44 104 H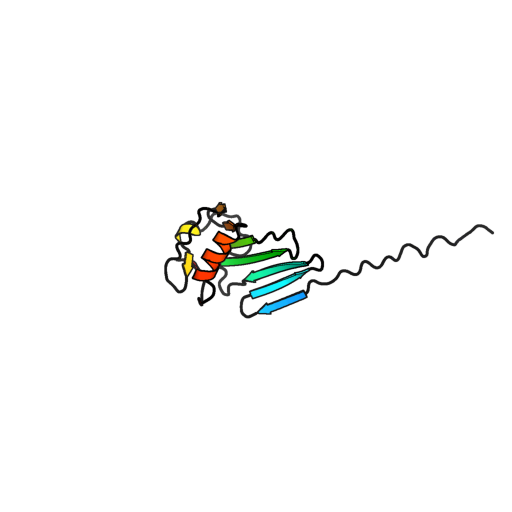IS A O 1
ATOM 816 N N . HIS A 1 105 ? 0.925 7.258 8.125 1.00 88.44 105 HIS A N 1
ATOM 817 C CA . HIS A 1 105 ? 1.597 6.658 6.991 1.00 88.44 105 HIS A CA 1
ATOM 818 C C . HIS A 1 105 ? 2.325 5.379 7.409 1.00 88.44 105 HIS A C 1
ATOM 820 O O . HIS A 1 105 ? 3.115 5.373 8.354 1.00 88.44 105 HIS A O 1
ATOM 826 N N . LEU A 1 106 ? 2.065 4.295 6.685 1.00 93.19 106 LEU A N 1
ATOM 827 C CA . LEU A 1 106 ? 2.815 3.047 6.773 1.00 93.19 106 LEU A CA 1
ATOM 828 C C . LEU A 1 106 ? 3.419 2.762 5.404 1.00 93.19 106 LEU A C 1
ATOM 830 O O . LEU A 1 106 ? 2.697 2.778 4.407 1.00 93.19 106 LEU A O 1
ATOM 834 N N . ALA A 1 107 ? 4.714 2.466 5.341 1.00 96.06 107 ALA A N 1
ATOM 835 C CA . ALA A 1 107 ? 5.346 2.064 4.090 1.00 96.06 107 ALA A CA 1
ATOM 836 C C . ALA A 1 107 ? 6.424 1.007 4.278 1.00 96.06 107 ALA A C 1
ATOM 838 O O . ALA A 1 107 ? 7.134 0.987 5.279 1.00 96.06 107 ALA A O 1
ATOM 839 N N . THR A 1 108 ? 6.596 0.156 3.275 1.00 97.31 108 THR A N 1
ATOM 840 C CA . THR A 1 108 ? 7.719 -0.775 3.206 1.00 97.31 108 THR A CA 1
ATOM 841 C C . THR A 1 108 ? 8.126 -1.032 1.760 1.00 97.31 108 THR A C 1
ATOM 843 O O . THR A 1 108 ? 7.300 -1.017 0.847 1.00 97.31 108 THR A O 1
ATOM 846 N N . SER A 1 109 ? 9.416 -1.280 1.559 1.00 96.06 109 SER A N 1
ATOM 847 C CA . SER A 1 109 ? 9.983 -1.808 0.314 1.00 96.06 109 SER A CA 1
ATOM 848 C C . SER A 1 109 ? 10.565 -3.215 0.486 1.00 96.06 109 SER A C 1
ATOM 850 O O . SER A 1 109 ? 11.204 -3.748 -0.420 1.00 96.06 109 SER A O 1
ATOM 852 N N . ASN A 1 110 ? 10.367 -3.826 1.659 1.00 95.75 110 ASN A N 1
ATOM 853 C CA . ASN A 1 110 ? 10.796 -5.189 1.932 1.00 95.75 110 ASN A CA 1
ATOM 854 C C . ASN A 1 110 ? 9.793 -6.173 1.315 1.00 95.75 110 ASN A C 1
ATOM 856 O O . ASN A 1 110 ? 8.638 -6.213 1.723 1.00 95.75 110 ASN A O 1
ATOM 860 N N . THR A 1 111 ? 10.240 -6.983 0.356 1.00 93.62 111 THR A N 1
ATOM 861 C CA . THR A 1 111 ? 9.379 -7.925 -0.380 1.00 93.62 111 THR A CA 1
ATOM 862 C C . THR A 1 111 ? 8.677 -8.933 0.522 1.00 93.62 111 THR A C 1
ATOM 864 O O . THR A 1 111 ? 7.507 -9.210 0.308 1.00 93.62 111 THR A O 1
ATOM 867 N N . ILE A 1 112 ? 9.360 -9.441 1.553 1.00 94.75 112 ILE A N 1
ATOM 868 C CA . ILE A 1 112 ? 8.788 -10.424 2.483 1.00 94.75 112 ILE A CA 1
ATOM 869 C C . ILE A 1 112 ? 7.651 -9.782 3.281 1.00 94.75 112 ILE A C 1
ATOM 871 O O . ILE A 1 112 ? 6.562 -10.335 3.348 1.00 94.75 112 ILE A O 1
ATOM 875 N N . ALA A 1 113 ? 7.873 -8.579 3.813 1.00 95.88 113 ALA A N 1
ATOM 876 C CA . ALA A 1 113 ? 6.850 -7.854 4.564 1.00 95.88 113 ALA A CA 1
ATOM 877 C C . ALA A 1 113 ? 5.646 -7.453 3.689 1.00 95.88 113 ALA A C 1
ATOM 879 O O . ALA A 1 113 ? 4.513 -7.430 4.169 1.00 95.88 113 ALA A O 1
ATOM 880 N N . ILE A 1 114 ? 5.882 -7.150 2.405 1.00 95.88 114 ILE A N 1
ATOM 881 C CA . ILE A 1 114 ? 4.815 -6.924 1.421 1.00 95.88 114 ILE A CA 1
ATOM 882 C C . ILE A 1 114 ? 4.000 -8.205 1.231 1.00 95.88 114 ILE A C 1
ATOM 884 O O . ILE A 1 114 ? 2.779 -8.160 1.361 1.00 95.88 114 ILE A O 1
ATOM 888 N N . ASP A 1 115 ? 4.654 -9.337 0.972 1.00 94.88 115 ASP A N 1
ATOM 889 C CA . ASP A 1 115 ? 3.978 -10.619 0.759 1.00 94.88 115 ASP A CA 1
ATOM 890 C C . ASP A 1 115 ? 3.173 -11.046 1.999 1.00 94.88 115 ASP A C 1
ATOM 892 O O . ASP A 1 115 ? 2.008 -11.419 1.879 1.00 94.88 115 ASP A O 1
ATOM 896 N N . GLU A 1 116 ? 3.739 -10.917 3.202 1.00 94.94 116 GLU A N 1
ATOM 897 C CA . GLU A 1 116 ? 3.060 -11.218 4.473 1.00 94.94 116 GLU A CA 1
ATOM 898 C C . GLU A 1 116 ? 1.809 -10.362 4.700 1.00 94.94 116 GLU A C 1
ATOM 900 O O . GLU A 1 116 ? 0.805 -10.842 5.237 1.00 94.94 116 GLU A O 1
ATOM 905 N N . PHE A 1 117 ? 1.853 -9.091 4.296 1.00 95.00 117 PHE A N 1
ATOM 906 C CA . PHE A 1 117 ? 0.703 -8.199 4.372 1.00 95.00 117 PHE A CA 1
ATOM 907 C C . PHE A 1 117 ? -0.354 -8.545 3.315 1.00 95.00 117 PHE A C 1
ATOM 909 O O . PHE A 1 117 ? -1.548 -8.585 3.620 1.00 95.00 117 PHE A O 1
ATOM 916 N N . LEU A 1 118 ? 0.063 -8.829 2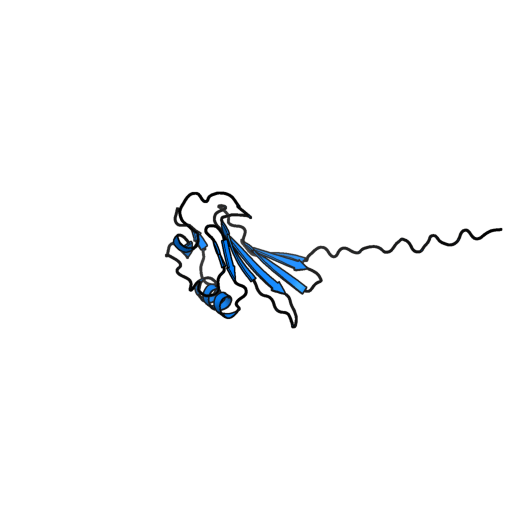.080 1.00 93.62 118 LEU A N 1
ATOM 917 C CA . LEU A 1 118 ? -0.844 -9.203 0.995 1.00 93.62 118 LEU A CA 1
ATOM 918 C C . LEU A 1 118 ? -1.554 -10.534 1.273 1.00 93.62 118 LEU A C 1
ATOM 920 O O . LEU A 1 118 ? -2.758 -10.623 1.059 1.00 93.6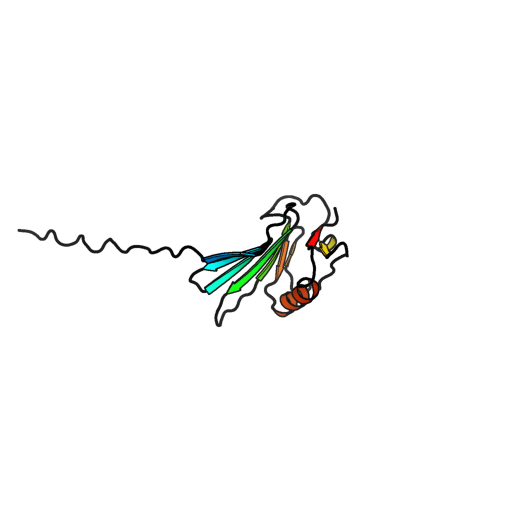2 118 LEU A O 1
ATOM 924 N N . VAL A 1 119 ? -0.870 -11.528 1.846 1.00 93.62 119 VAL A N 1
ATOM 925 C CA . VAL A 1 119 ? -1.490 -12.795 2.286 1.00 93.62 119 VAL A CA 1
ATOM 926 C C . VAL A 1 119 ? -2.645 -12.562 3.263 1.00 93.62 119 VAL A C 1
ATOM 928 O O . VAL A 1 119 ? -3.631 -13.292 3.236 1.00 93.62 119 VAL A O 1
ATOM 931 N N . GLN A 1 120 ? -2.550 -11.545 4.119 1.00 90.06 120 GLN A N 1
ATOM 932 C CA . GLN A 1 120 ? -3.614 -11.225 5.069 1.00 90.06 120 GLN A CA 1
ATOM 933 C C . GLN A 1 120 ? -4.777 -10.471 4.423 1.00 90.06 120 GLN A C 1
ATOM 935 O O . GLN A 1 120 ? -5.889 -10.570 4.928 1.00 90.06 120 GLN A O 1
ATOM 940 N N . THR A 1 121 ? -4.535 -9.713 3.349 1.00 89.31 121 THR A N 1
ATOM 941 C CA . THR A 1 121 ? -5.459 -8.673 2.860 1.00 89.31 121 THR A CA 1
ATOM 942 C C . THR A 1 121 ? -6.086 -8.950 1.497 1.00 89.31 121 THR A C 1
ATOM 944 O O . THR A 1 121 ? -7.173 -8.442 1.233 1.00 89.31 121 THR A O 1
ATOM 947 N N . LEU A 1 122 ? -5.464 -9.763 0.641 1.00 88.81 122 LEU A N 1
ATOM 948 C CA . LEU A 1 122 ? -5.910 -9.958 -0.745 1.00 88.81 122 LEU A CA 1
ATOM 949 C C . LEU A 1 122 ? -7.323 -10.543 -0.875 1.00 88.81 122 LEU A C 1
ATOM 951 O O . LEU A 1 122 ? -8.043 -10.168 -1.796 1.00 88.81 122 LEU A O 1
ATOM 955 N N . ASP A 1 123 ? -7.724 -11.421 0.045 1.00 87.31 123 ASP A N 1
ATOM 956 C CA . ASP A 1 123 ? -9.029 -12.100 0.006 1.00 87.31 123 ASP A CA 1
ATOM 957 C C . ASP A 1 123 ? -10.119 -11.366 0.806 1.00 87.31 123 ASP A C 1
ATOM 959 O O . ASP A 1 123 ? -11.209 -11.897 1.030 1.00 87.31 123 ASP A O 1
ATOM 963 N N . THR A 1 124 ? -9.826 -10.154 1.275 1.00 84.88 124 THR A N 1
ATOM 964 C CA . THR A 1 124 ? -10.733 -9.391 2.141 1.00 84.88 124 THR A CA 1
ATOM 965 C C . THR A 1 124 ? -11.500 -8.333 1.375 1.00 84.88 124 THR A C 1
ATOM 967 O O . THR A 1 124 ? -11.099 -7.903 0.294 1.00 84.88 124 THR A O 1
ATOM 970 N N . SER A 1 125 ? -12.643 -7.929 1.924 1.00 83.69 125 SER A N 1
ATOM 971 C CA . SER A 1 125 ? -13.538 -6.996 1.237 1.00 83.69 125 SER A CA 1
ATOM 972 C C . SER A 1 125 ? -13.224 -5.539 1.558 1.00 83.69 125 SER A C 1
ATOM 974 O O . SER A 1 125 ? -13.482 -4.667 0.729 1.00 83.69 125 SER A O 1
ATOM 976 N N . ASN A 1 126 ? -12.720 -5.247 2.761 1.00 86.12 126 ASN A N 1
ATOM 977 C CA . ASN A 1 126 ? -12.520 -3.871 3.197 1.00 86.12 126 ASN A CA 1
ATOM 978 C C . ASN A 1 126 ? -11.353 -3.699 4.183 1.00 86.12 126 ASN A C 1
ATOM 980 O O . ASN A 1 126 ? -11.305 -4.346 5.233 1.00 86.12 126 ASN A O 1
ATOM 984 N N . LEU A 1 127 ? -10.461 -2.751 3.869 1.00 87.19 127 LEU A N 1
ATOM 985 C CA . LEU A 1 127 ? -9.487 -2.171 4.792 1.00 87.19 127 LEU A CA 1
ATOM 986 C C . LEU A 1 127 ? -9.947 -0.766 5.210 1.00 87.19 127 LEU A C 1
ATOM 988 O O . LEU A 1 127 ? -10.065 0.141 4.386 1.00 87.19 127 LEU A O 1
ATOM 992 N N . GLN A 1 128 ? -10.129 -0.561 6.510 1.00 86.56 128 GLN A N 1
ATOM 993 C CA . GLN A 1 128 ? -10.747 0.641 7.078 1.00 86.56 128 GLN A CA 1
ATOM 994 C C . GLN A 1 128 ? -10.128 1.019 8.425 1.00 86.56 128 GLN A C 1
ATOM 996 O O . GLN A 1 128 ? -9.263 0.322 8.955 1.00 86.56 128 GLN A O 1
ATOM 1001 N N . LEU A 1 129 ? -10.601 2.122 9.002 1.00 84.38 129 LEU A N 1
ATOM 1002 C CA . LEU A 1 129 ? -10.223 2.557 10.342 1.00 84.38 129 LEU A CA 1
ATOM 1003 C C . LEU A 1 129 ? -11.324 2.257 11.352 1.00 84.38 129 LEU A C 1
ATOM 1005 O O . LEU A 1 129 ? -12.511 2.288 11.029 1.00 84.38 129 LEU A O 1
ATOM 1009 N N . HIS A 1 130 ? -10.911 1.989 12.584 1.00 78.75 130 HIS A N 1
ATOM 1010 C CA . HIS A 1 130 ? -11.775 2.034 13.751 1.00 78.75 130 HIS A CA 1
ATOM 1011 C C . HIS A 1 130 ? -12.081 3.506 14.064 1.00 78.75 130 HIS A C 1
ATOM 1013 O O . HIS A 1 130 ? -11.187 4.231 14.503 1.00 78.75 130 HIS A O 1
ATOM 1019 N N . LEU A 1 131 ? -13.301 3.942 13.736 1.00 65.62 131 LEU A N 1
ATOM 1020 C CA . LEU A 1 131 ? -13.825 5.281 14.034 1.00 65.62 131 LEU A CA 1
ATOM 1021 C C . LEU A 1 131 ? -14.232 5.406 15.506 1.00 65.62 131 LEU A C 1
ATOM 1023 O O . LEU A 1 131 ? -14.811 4.427 16.032 1.00 65.62 131 LEU A O 1
#

Radius of gyration: 20.98 Å; chains: 1; bounding box: 39×48×69 Å

Sequence (131 aa):
MKSLLLLPFLLIASVQAEPLQKSFSDWQITCNNAAFCVARSFPSDNNLVMTISRHAGVNDRPLLRIDYGSAYSGALPGAALKDNMLLDQRRLNPDLKHWTVEPHHLATSNTIAIDEFLVQTLDTSNLQLHL